Protein AF-A0A9W6QKK9-F1 (afdb_monomer_lite)

Structure (mmCIF, N/CA/C/O backbone):
data_AF-A0A9W6QKK9-F1
#
_entry.id   AF-A0A9W6QKK9-F1
#
loop_
_atom_site.group_PDB
_atom_site.id
_atom_site.type_symbol
_atom_site.label_atom_id
_atom_site.label_alt_id
_atom_site.label_comp_id
_atom_site.label_asym_id
_atom_site.label_entity_id
_atom_site.label_seq_id
_atom_site.pdbx_PDB_ins_code
_atom_site.Cartn_x
_atom_site.Cartn_y
_atom_site.Cartn_z
_atom_site.occupancy
_atom_site.B_iso_or_equiv
_atom_site.auth_seq_id
_atom_site.auth_comp_id
_atom_site.auth_asym_id
_atom_site.auth_atom_id
_atom_site.pdbx_PDB_model_num
ATOM 1 N N . MET A 1 1 ? -26.177 -3.401 20.149 1.00 59.72 1 MET A N 1
ATOM 2 C CA . MET A 1 1 ? -24.776 -3.103 20.530 1.00 59.72 1 MET A CA 1
ATOM 3 C C . MET A 1 1 ? -23.782 -3.186 19.365 1.00 59.72 1 MET A C 1
ATOM 5 O O . MET A 1 1 ? -22.812 -2.445 19.387 1.00 59.72 1 MET A O 1
ATOM 9 N N . SER A 1 2 ? -24.018 -3.990 18.318 1.00 68.44 2 SER A N 1
ATOM 10 C CA . SER A 1 2 ? -23.111 -4.123 17.158 1.00 68.44 2 SER A CA 1
ATOM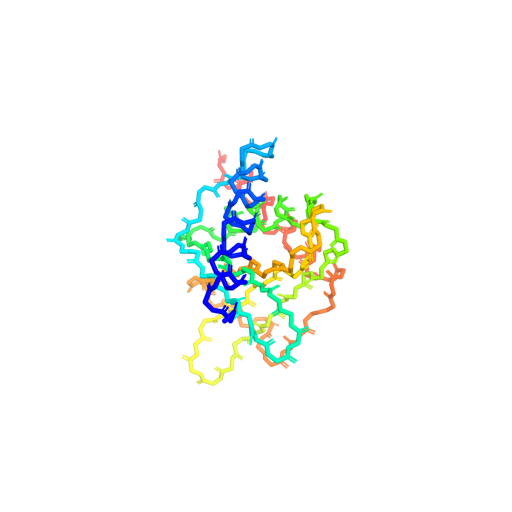 11 C C . SER A 1 2 ? -22.892 -2.836 16.347 1.00 68.44 2 SER A C 1
ATOM 13 O O . SER A 1 2 ? -21.765 -2.543 15.964 1.00 68.44 2 SER A O 1
ATOM 15 N N . ARG A 1 3 ? -23.941 -2.030 16.120 1.00 73.00 3 ARG A N 1
ATOM 16 C CA . ARG A 1 3 ? -23.845 -0.785 15.330 1.00 73.00 3 ARG A CA 1
ATOM 17 C C . ARG A 1 3 ? -22.866 0.227 15.938 1.00 73.00 3 ARG A C 1
ATOM 19 O O . ARG A 1 3 ? -22.078 0.812 15.210 1.00 73.00 3 ARG A O 1
ATOM 26 N N . THR A 1 4 ? -22.876 0.381 17.262 1.00 81.69 4 THR A N 1
ATOM 27 C CA . THR A 1 4 ? -21.974 1.296 17.982 1.00 81.69 4 THR A CA 1
ATOM 28 C C . THR A 1 4 ? -20.513 0.858 17.871 1.00 81.69 4 THR A C 1
ATOM 30 O O . THR A 1 4 ? -19.643 1.698 17.669 1.00 81.69 4 THR A O 1
ATOM 33 N N . ALA A 1 5 ? -20.247 -0.451 17.937 1.00 84.88 5 ALA A N 1
ATOM 34 C CA . ALA A 1 5 ? -18.900 -0.998 17.781 1.00 84.88 5 ALA A CA 1
ATOM 35 C C . ALA A 1 5 ? -18.358 -0.806 16.353 1.00 84.88 5 ALA A C 1
ATOM 37 O O . ALA A 1 5 ? -17.216 -0.387 16.187 1.00 84.88 5 ALA A O 1
ATOM 38 N N . ILE A 1 6 ? -19.195 -1.029 15.331 1.00 87.44 6 ILE A N 1
ATOM 39 C CA . ILE A 1 6 ? -18.822 -0.807 13.924 1.00 87.44 6 ILE A CA 1
ATOM 40 C C . ILE A 1 6 ? -18.492 0.669 13.677 1.00 87.44 6 ILE A C 1
ATOM 42 O O . ILE A 1 6 ? -17.464 0.981 13.082 1.00 87.44 6 ILE A O 1
ATOM 46 N N . THR A 1 7 ? -19.334 1.589 14.159 1.00 89.62 7 THR A N 1
ATOM 47 C CA . THR A 1 7 ? -19.079 3.030 14.020 1.00 89.62 7 THR A CA 1
ATOM 48 C C . THR A 1 7 ? -17.792 3.447 14.731 1.00 89.62 7 THR A C 1
ATOM 50 O O . THR A 1 7 ? -17.002 4.184 14.152 1.00 89.62 7 THR A O 1
ATOM 53 N N . ALA A 1 8 ? -17.539 2.948 15.944 1.00 90.38 8 ALA A N 1
ATOM 54 C CA . ALA A 1 8 ? -16.309 3.251 16.674 1.00 90.38 8 ALA A CA 1
ATOM 55 C C . ALA A 1 8 ? -15.052 2.760 15.933 1.00 90.38 8 ALA A C 1
ATOM 57 O O . ALA A 1 8 ? -14.070 3.496 15.834 1.00 90.38 8 ALA A O 1
ATOM 58 N N . ALA A 1 9 ? -15.093 1.549 15.370 1.00 89.81 9 ALA A N 1
ATOM 59 C CA . ALA A 1 9 ? -13.991 0.996 14.588 1.00 89.81 9 ALA A CA 1
ATOM 60 C C . ALA A 1 9 ? -13.730 1.796 13.302 1.00 89.81 9 ALA A C 1
ATOM 62 O O . ALA A 1 9 ? -12.580 2.133 13.028 1.00 89.81 9 ALA A O 1
ATOM 63 N N . LEU A 1 10 ? -14.780 2.183 12.567 1.00 92.25 10 LEU A N 1
ATOM 64 C CA . LEU A 1 10 ? -14.645 3.041 11.384 1.00 92.25 10 LEU A CA 1
ATOM 65 C C . LEU A 1 10 ? -14.004 4.389 11.728 1.00 92.25 10 LEU A C 1
ATOM 67 O O . LEU A 1 10 ? -13.064 4.804 11.055 1.00 92.25 10 LEU A O 1
ATOM 71 N N . THR A 1 11 ? -14.468 5.060 12.786 1.00 93.44 11 THR A N 1
ATOM 72 C CA . THR A 1 11 ? -13.895 6.344 13.218 1.00 93.44 11 THR A CA 1
ATOM 73 C C . THR A 1 11 ? -12.419 6.202 13.584 1.00 93.44 11 THR A C 1
ATOM 75 O O . THR A 1 11 ? -11.603 7.016 13.153 1.00 93.44 11 THR A O 1
ATOM 78 N N . ARG A 1 12 ? -12.063 5.149 14.331 1.00 92.44 12 ARG A N 1
ATOM 79 C CA . ARG A 1 12 ? -10.672 4.853 14.699 1.00 92.44 12 ARG A CA 1
ATOM 80 C C . ARG A 1 12 ? -9.796 4.660 13.460 1.00 92.44 12 ARG A C 1
ATOM 82 O O . ARG A 1 12 ? -8.774 5.325 13.343 1.00 92.44 12 ARG A O 1
ATOM 89 N N . MET A 1 13 ? -10.209 3.799 12.529 1.00 93.81 13 MET A N 1
ATOM 90 C CA . MET A 1 13 ? -9.435 3.506 11.317 1.00 93.81 13 MET A CA 1
ATOM 91 C C . MET A 1 13 ? -9.259 4.735 10.428 1.00 93.81 13 MET A C 1
ATOM 93 O O . MET A 1 13 ? -8.160 4.972 9.936 1.00 93.81 13 MET A O 1
ATOM 97 N N . THR A 1 14 ? -10.318 5.527 10.237 1.00 94.12 14 THR A N 1
ATOM 98 C CA . T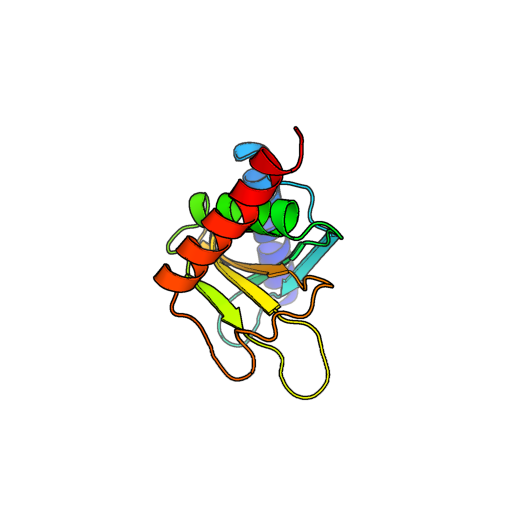HR A 1 14 ? -10.239 6.769 9.457 1.00 94.12 14 THR A CA 1
ATOM 99 C C . THR A 1 14 ? -9.264 7.748 10.100 1.00 94.12 14 THR A C 1
ATOM 101 O O . THR A 1 14 ? -8.406 8.282 9.408 1.00 94.12 14 THR A O 1
ATOM 104 N N . SER A 1 15 ? -9.343 7.940 11.421 1.00 94.75 15 SER A N 1
ATOM 105 C CA . SER A 1 15 ? -8.432 8.835 12.142 1.00 94.75 15 SER A CA 1
ATOM 106 C C . SER A 1 15 ? -6.980 8.358 12.081 1.00 94.75 15 SER A C 1
ATOM 108 O O . SER A 1 15 ? -6.087 9.173 11.867 1.00 94.75 15 SER A O 1
ATOM 110 N N . ALA A 1 16 ? -6.734 7.054 12.233 1.00 93.75 16 ALA A N 1
ATOM 111 C CA . ALA A 1 16 ? -5.393 6.488 12.136 1.00 93.75 16 ALA A CA 1
ATOM 112 C C . ALA A 1 16 ? -4.810 6.641 10.724 1.00 93.75 16 ALA A C 1
ATOM 114 O O . ALA A 1 16 ? -3.644 7.005 10.573 1.00 93.75 16 ALA A O 1
ATOM 115 N N . LEU A 1 17 ? -5.620 6.398 9.690 1.00 94.19 17 LEU A N 1
ATOM 116 C CA . LEU A 1 17 ? -5.194 6.535 8.301 1.00 94.19 17 LEU A CA 1
ATOM 117 C C . LEU A 1 17 ? -4.916 7.995 7.932 1.00 94.19 17 LEU A C 1
ATOM 119 O O . LEU A 1 17 ? -3.892 8.268 7.314 1.00 94.19 17 LEU A O 1
ATOM 123 N N . ASP A 1 18 ? -5.783 8.921 8.339 1.00 94.56 18 ASP A N 1
ATOM 124 C CA . ASP A 1 18 ? -5.604 10.358 8.104 1.00 94.56 18 ASP A CA 1
ATOM 125 C C . ASP A 1 18 ? -4.318 10.873 8.765 1.00 94.56 18 ASP A C 1
ATOM 127 O O . ASP A 1 18 ? -3.454 11.457 8.108 1.00 94.56 18 ASP A O 1
ATOM 131 N N . GLN A 1 19 ? -4.114 10.528 10.041 1.00 95.06 19 GLN A N 1
ATOM 132 C CA . GLN A 1 19 ? -2.885 10.858 10.758 1.00 95.06 19 GLN A CA 1
ATOM 133 C C . GLN A 1 19 ? -1.644 10.294 10.051 1.00 95.06 19 GLN A C 1
ATOM 135 O O . GLN A 1 19 ? -0.626 10.981 9.971 1.00 95.06 19 GLN A O 1
ATOM 140 N N . HIS A 1 20 ? -1.708 9.064 9.532 1.00 95.06 20 HIS A N 1
ATOM 141 C CA . HIS A 1 20 ? -0.592 8.426 8.824 1.00 95.06 20 HIS A CA 1
ATOM 142 C C . HIS A 1 20 ? -0.260 9.138 7.509 1.00 95.06 20 HIS A C 1
ATOM 144 O O . HIS A 1 20 ? 0.906 9.441 7.249 1.00 95.06 20 HIS A O 1
ATOM 150 N N . LEU A 1 21 ? -1.283 9.457 6.707 1.00 94.00 21 LEU A N 1
ATOM 151 C CA . LEU A 1 21 ? -1.133 10.190 5.447 1.00 94.00 21 LEU A CA 1
ATOM 152 C C . LEU A 1 21 ? -0.468 11.554 5.668 1.00 94.00 21 LEU A C 1
ATOM 154 O O . LEU A 1 21 ? 0.466 11.899 4.945 1.00 94.00 21 LEU A O 1
ATOM 158 N N . ILE A 1 22 ? -0.901 12.286 6.699 1.00 94.62 22 ILE A N 1
ATOM 159 C CA . ILE A 1 22 ? -0.346 13.597 7.061 1.00 94.62 22 ILE A CA 1
ATOM 160 C C . ILE A 1 22 ? 1.089 13.459 7.580 1.00 94.62 22 ILE A C 1
ATOM 162 O O . ILE A 1 22 ? 1.994 14.128 7.083 1.00 94.62 22 ILE A O 1
ATOM 166 N N . THR A 1 23 ? 1.313 12.571 8.555 1.00 95.62 23 THR A N 1
ATOM 167 C CA . THR A 1 23 ? 2.606 12.426 9.253 1.00 95.62 23 THR A CA 1
ATOM 168 C C . THR A 1 23 ? 3.741 12.107 8.285 1.00 95.62 23 THR A C 1
ATOM 170 O O . THR A 1 23 ? 4.829 12.665 8.403 1.00 95.62 23 THR A O 1
ATOM 173 N N . TYR A 1 24 ? 3.486 11.234 7.312 1.00 94.81 24 TYR A N 1
ATOM 174 C CA . TYR A 1 24 ? 4.497 10.806 6.349 1.00 94.81 24 TYR A CA 1
ATOM 175 C C . TYR A 1 24 ? 4.391 11.511 4.995 1.00 94.81 24 TYR A C 1
ATOM 177 O O . TYR A 1 24 ? 5.158 11.189 4.088 1.00 94.81 24 TYR A O 1
ATOM 185 N N . SER A 1 25 ? 3.471 12.475 4.851 1.00 92.69 25 SER A N 1
ATOM 186 C CA . SER A 1 25 ? 3.213 13.186 3.590 1.00 92.69 25 SER A CA 1
ATOM 187 C C . SER A 1 25 ? 3.031 12.219 2.413 1.00 92.69 25 SER A C 1
ATOM 189 O O . SER A 1 25 ? 3.625 12.380 1.346 1.00 92.69 25 SER A O 1
ATOM 191 N N . LEU A 1 26 ? 2.263 11.150 2.640 1.00 90.88 26 LEU A N 1
ATOM 192 C CA . LEU A 1 26 ? 2.037 10.118 1.633 1.00 90.88 26 LEU A CA 1
ATOM 193 C C . LEU A 1 26 ? 1.182 10.685 0.491 1.00 90.88 26 LEU A C 1
ATOM 195 O O . LEU A 1 26 ? 0.250 11.452 0.755 1.00 90.88 26 LEU A O 1
ATOM 199 N N . PRO A 1 27 ? 1.444 10.295 -0.770 1.00 86.31 27 PRO A N 1
ATOM 200 C CA . PRO A 1 27 ? 0.603 10.693 -1.889 1.00 86.31 27 PRO A CA 1
ATOM 201 C C . PRO A 1 27 ? -0.862 10.337 -1.642 1.00 86.31 27 PRO A C 1
ATOM 203 O O . PRO A 1 27 ? -1.166 9.248 -1.144 1.00 86.31 27 PRO A O 1
ATOM 206 N N . THR A 1 28 ? -1.764 11.251 -2.008 1.00 85.00 28 THR A N 1
ATOM 207 C CA . THR A 1 28 ? -3.204 11.045 -1.848 1.00 85.00 28 THR A CA 1
ATOM 208 C C . THR A 1 28 ? -3.638 9.803 -2.629 1.00 85.00 28 THR A C 1
ATOM 210 O O . THR A 1 28 ? -3.430 9.743 -3.844 1.00 85.00 28 THR A O 1
ATOM 213 N N . PRO A 1 29 ? -4.236 8.801 -1.963 1.00 90.12 29 PRO A N 1
ATOM 214 C CA . PRO A 1 29 ? -4.712 7.609 -2.643 1.00 90.12 29 PRO A CA 1
ATOM 215 C C . PRO A 1 29 ? -5.826 7.913 -3.638 1.00 90.12 29 PRO A C 1
ATOM 217 O O . PRO A 1 29 ? -6.637 8.811 -3.426 1.00 90.12 29 PRO A O 1
ATOM 220 N N . HIS A 1 30 ? -5.924 7.089 -4.677 1.00 91.19 30 HIS A N 1
ATOM 221 C CA . HIS A 1 30 ? -7.039 7.144 -5.618 1.00 91.19 30 HIS A CA 1
ATOM 222 C C . HIS A 1 30 ? -8.344 6.649 -4.978 1.00 91.19 30 HIS A C 1
ATOM 224 O O . HIS A 1 30 ? -9.406 7.233 -5.177 1.00 91.19 30 HIS A O 1
ATOM 230 N N . LEU A 1 31 ? -8.266 5.570 -4.195 1.00 94.19 31 LEU A N 1
ATOM 231 C CA . LEU A 1 31 ? -9.412 4.990 -3.499 1.00 94.19 31 LEU A CA 1
ATOM 232 C C . LEU A 1 31 ? -8.978 4.417 -2.154 1.00 94.19 31 LEU A C 1
ATOM 234 O O . LEU A 1 31 ? -7.924 3.793 -2.042 1.00 94.19 31 LEU A O 1
ATOM 238 N N . ILE A 1 32 ? -9.831 4.571 -1.146 1.00 94.75 32 ILE A N 1
ATOM 239 C CA . ILE A 1 32 ? -9.682 3.929 0.157 1.00 94.75 32 ILE A CA 1
ATOM 240 C C . ILE A 1 32 ? -10.956 3.134 0.437 1.00 94.75 32 ILE A C 1
ATOM 242 O O . ILE A 1 32 ? -12.066 3.637 0.284 1.00 94.75 32 ILE A O 1
ATOM 246 N N . THR A 1 33 ? -10.808 1.881 0.852 1.00 94.69 33 THR A N 1
ATOM 247 C CA . THR A 1 33 ? -11.911 1.027 1.299 1.00 94.69 33 THR A CA 1
ATOM 248 C C . THR A 1 33 ? -11.634 0.564 2.718 1.00 94.69 33 THR A C 1
ATOM 250 O O . THR A 1 33 ? -10.591 -0.030 2.980 1.00 94.69 33 THR A O 1
ATOM 253 N N . LEU A 1 34 ? -12.573 0.815 3.627 1.00 93.62 34 LEU A N 1
ATOM 254 C CA . LEU A 1 34 ? -12.503 0.364 5.015 1.00 93.62 34 LEU A CA 1
ATOM 255 C C . LEU A 1 34 ? -13.433 -0.833 5.193 1.00 93.62 34 LEU A C 1
ATOM 257 O O . LEU A 1 34 ? -14.602 -0.778 4.813 1.00 93.62 34 LEU A O 1
ATOM 261 N N . SER A 1 35 ? -12.921 -1.907 5.778 1.00 92.44 35 SER A N 1
ATOM 262 C CA . SER A 1 35 ? -13.689 -3.109 6.075 1.00 92.44 35 SER A CA 1
ATOM 263 C C . SER A 1 35 ? -13.638 -3.374 7.570 1.00 92.44 35 SER A C 1
ATOM 265 O O . SER A 1 35 ? -12.573 -3.660 8.111 1.00 92.44 35 SER A O 1
ATOM 267 N N . VAL A 1 36 ? -14.801 -3.302 8.218 1.00 89.38 36 VAL A N 1
ATOM 268 C CA . VAL A 1 36 ? -14.966 -3.507 9.662 1.00 89.38 36 VAL A CA 1
ATOM 269 C C . VAL A 1 36 ? -15.820 -4.739 9.925 1.00 89.38 36 VAL A C 1
ATOM 271 O O . VAL A 1 36 ? -16.837 -4.944 9.261 1.00 89.38 36 VAL A O 1
ATOM 274 N N . GLY A 1 37 ? -15.423 -5.554 10.902 1.00 80.38 37 GLY A N 1
ATOM 275 C CA . GLY A 1 37 ? -16.119 -6.797 11.243 1.00 80.38 37 GLY A CA 1
ATOM 276 C C . GLY A 1 37 ? -15.897 -7.925 10.232 1.00 80.38 37 GLY A C 1
ATOM 277 O O . GLY A 1 37 ? -16.708 -8.850 10.147 1.00 80.38 37 GLY A O 1
ATOM 278 N N . ALA A 1 38 ? -14.816 -7.858 9.448 1.00 72.25 38 ALA A N 1
ATOM 279 C CA . ALA A 1 38 ? -14.412 -8.977 8.606 1.00 72.25 38 ALA A CA 1
ATOM 280 C C . ALA A 1 38 ? -13.955 -10.166 9.470 1.00 72.25 38 ALA A C 1
ATOM 282 O O . ALA A 1 38 ? -13.560 -10.010 10.623 1.00 72.25 38 ALA A O 1
ATOM 283 N N . ARG A 1 39 ? -14.011 -11.377 8.899 1.00 64.75 39 ARG A N 1
ATOM 284 C CA . ARG A 1 39 ? -13.811 -12.659 9.607 1.00 64.75 39 ARG A CA 1
ATOM 285 C C . ARG A 1 39 ? -12.456 -12.821 10.324 1.00 64.75 39 ARG A C 1
ATOM 287 O O . ARG A 1 39 ? -12.317 -13.773 11.082 1.00 64.75 39 ARG A O 1
ATOM 294 N N . SER A 1 40 ? -11.481 -11.943 10.089 1.00 68.12 40 SER A N 1
ATOM 295 C CA . SER A 1 40 ? -10.112 -12.048 10.616 1.00 68.12 40 SER A CA 1
ATOM 296 C C . SER A 1 40 ? -9.595 -10.780 11.305 1.00 68.12 40 SER A C 1
ATOM 298 O O . SER A 1 40 ? -8.831 -10.891 12.259 1.00 68.12 40 SER A O 1
ATOM 300 N N . SER A 1 41 ? -9.989 -9.595 10.838 1.00 79.31 41 SER A N 1
ATOM 301 C CA . SER A 1 41 ? -9.471 -8.302 11.306 1.00 79.31 41 SER A CA 1
ATOM 302 C C . SER A 1 41 ? -10.195 -7.157 10.598 1.00 79.31 41 SER A C 1
ATOM 304 O O . SER A 1 41 ? -10.680 -7.315 9.474 1.00 79.31 41 SER A O 1
ATOM 306 N N . ASP A 1 42 ? -10.242 -5.988 11.234 1.00 88.81 42 ASP A N 1
ATOM 307 C CA . ASP A 1 42 ? -10.549 -4.749 10.526 1.00 88.81 42 ASP A CA 1
ATOM 308 C C . ASP A 1 42 ? -9.352 -4.370 9.642 1.00 88.81 42 ASP A C 1
ATOM 310 O O . ASP A 1 42 ? -8.205 -4.413 10.098 1.00 88.81 42 ASP A O 1
ATOM 314 N N . TYR A 1 43 ? -9.598 -3.977 8.393 1.00 92.69 43 TYR A N 1
ATOM 315 C CA . TYR A 1 43 ? -8.523 -3.599 7.476 1.00 92.69 43 TYR A CA 1
ATOM 316 C C . TYR A 1 43 ? -8.922 -2.452 6.555 1.00 92.69 43 TYR A C 1
ATOM 318 O O . TYR A 1 43 ? -10.088 -2.291 6.179 1.00 92.69 43 TYR A O 1
ATOM 326 N N . ALA A 1 44 ? -7.928 -1.666 6.161 1.00 94.06 44 ALA A N 1
ATOM 327 C CA . ALA A 1 44 ? -8.062 -0.630 5.157 1.00 94.06 44 ALA A CA 1
ATOM 328 C C . ALA A 1 44 ? -7.276 -1.013 3.898 1.00 94.06 44 ALA A C 1
ATOM 330 O O . ALA A 1 44 ? -6.101 -1.379 3.939 1.00 94.06 44 ALA A O 1
ATOM 331 N N . ARG A 1 45 ? -7.950 -0.942 2.752 1.00 95.19 45 ARG A N 1
ATOM 332 C CA . ARG A 1 45 ? -7.341 -1.104 1.437 1.00 95.19 45 ARG A CA 1
ATOM 333 C C . ARG A 1 45 ? -7.167 0.264 0.804 1.00 95.19 45 ARG A C 1
ATOM 335 O O . ARG A 1 45 ? -8.131 1.010 0.673 1.00 95.19 45 ARG A O 1
ATOM 342 N N . VAL A 1 46 ? -5.950 0.554 0.382 1.00 95.19 46 VAL A N 1
ATOM 343 C CA . VAL A 1 46 ? -5.551 1.794 -0.272 1.00 95.19 46 VAL A CA 1
ATOM 344 C C . VAL A 1 46 ? -5.183 1.456 -1.711 1.00 95.19 46 VAL A C 1
ATOM 346 O O . VAL A 1 46 ? -4.336 0.598 -1.943 1.00 95.19 46 VAL A O 1
ATOM 349 N N . MET A 1 47 ? -5.826 2.092 -2.683 1.00 93.94 47 MET A N 1
ATOM 350 C CA . MET A 1 47 ? -5.483 1.977 -4.096 1.00 93.94 47 MET A CA 1
ATOM 351 C C . MET A 1 47 ? -4.720 3.220 -4.530 1.00 93.94 47 MET A C 1
ATOM 353 O O . MET A 1 47 ? -5.189 4.343 -4.338 1.00 93.94 47 MET A O 1
ATOM 357 N N . ILE A 1 48 ? -3.571 3.009 -5.153 1.00 91.69 48 ILE A N 1
ATOM 358 C CA . ILE A 1 48 ? -2.805 4.042 -5.837 1.00 91.69 48 ILE A CA 1
ATOM 359 C C . ILE A 1 48 ? -3.009 3.839 -7.332 1.00 91.69 48 ILE A C 1
ATOM 361 O O . ILE A 1 48 ? -2.979 2.711 -7.828 1.00 91.69 48 ILE A O 1
ATOM 365 N N . HIS A 1 49 ? -3.209 4.943 -8.039 1.00 86.94 49 HIS A N 1
ATOM 366 C CA . HIS A 1 49 ? -3.287 4.958 -9.487 1.00 86.94 49 HIS A CA 1
ATOM 367 C C . HIS A 1 49 ? -2.322 6.016 -10.022 1.00 86.94 49 HIS A C 1
ATOM 369 O O . HIS A 1 49 ? -2.318 7.155 -9.556 1.00 86.94 49 HIS A O 1
ATOM 375 N N . SER A 1 50 ? -1.479 5.608 -10.963 1.00 83.88 50 SER A N 1
ATOM 376 C CA . SER A 1 50 ? -0.589 6.475 -11.723 1.00 83.88 50 SER A CA 1
ATOM 377 C C . SER A 1 50 ? -0.247 5.776 -13.032 1.00 83.88 50 SER A C 1
ATOM 379 O O . SER A 1 50 ? 0.056 4.582 -13.029 1.00 83.88 50 SER A O 1
ATOM 381 N N . GLU A 1 51 ? -0.235 6.537 -14.121 1.00 83.56 51 GLU A N 1
ATOM 382 C CA . GLU A 1 51 ? 0.229 6.081 -15.438 1.00 83.56 51 GLU A CA 1
ATOM 383 C C . GLU A 1 51 ? 1.757 5.871 -15.466 1.00 83.56 51 GLU A C 1
ATOM 385 O O . GLU A 1 51 ? 2.298 5.249 -16.373 1.00 83.56 51 GLU A O 1
ATOM 390 N N . SER A 1 52 ? 2.486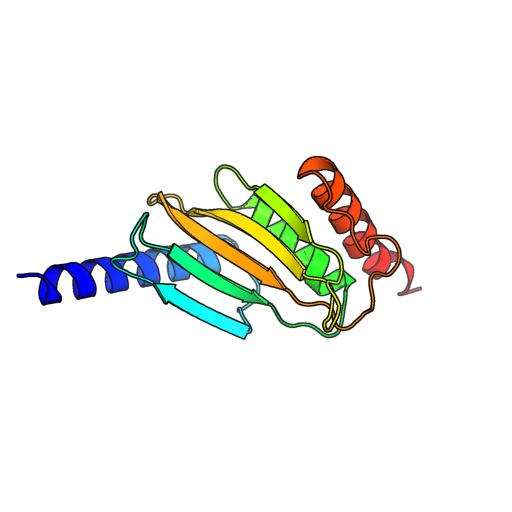 6.366 -14.457 1.00 86.69 52 SER A N 1
ATOM 391 C CA . SER A 1 52 ? 3.941 6.250 -14.368 1.00 86.69 52 SER A CA 1
ATOM 392 C C . SER A 1 52 ? 4.345 5.131 -13.409 1.00 86.69 52 SER A C 1
ATOM 394 O O . SER A 1 52 ? 4.225 5.258 -12.186 1.00 86.69 52 SER A O 1
ATOM 396 N N . LEU A 1 53 ? 4.891 4.038 -13.955 1.00 87.06 53 LEU A N 1
ATOM 397 C CA . LEU A 1 53 ? 5.428 2.935 -13.150 1.00 87.06 53 LEU A CA 1
ATOM 398 C C . LEU A 1 53 ? 6.487 3.392 -12.125 1.00 87.06 53 LEU A C 1
ATOM 400 O O . LEU A 1 53 ? 6.394 2.959 -10.974 1.00 87.06 53 LEU A O 1
ATOM 404 N N . PRO A 1 54 ? 7.438 4.287 -12.457 1.00 89.81 54 PRO A N 1
ATOM 405 C CA . PRO A 1 54 ? 8.368 4.820 -11.465 1.00 89.81 54 PRO A CA 1
ATOM 406 C C . PRO A 1 54 ? 7.693 5.554 -10.298 1.00 89.81 54 PRO A C 1
ATOM 408 O O . PRO A 1 54 ? 8.089 5.357 -9.149 1.00 89.81 54 PRO A O 1
ATOM 411 N N . ILE A 1 55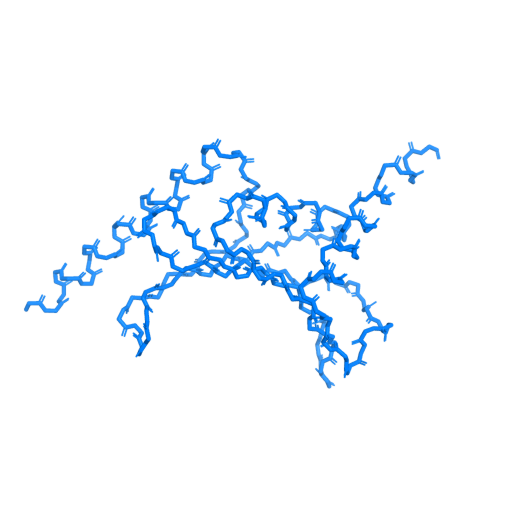 ? 6.655 6.359 -10.562 1.00 89.50 55 ILE A N 1
ATOM 412 C CA . ILE A 1 55 ? 5.898 7.060 -9.509 1.00 89.50 55 ILE A CA 1
ATOM 413 C C . ILE A 1 55 ? 5.140 6.054 -8.643 1.00 89.50 55 ILE A C 1
ATOM 415 O O . ILE A 1 55 ? 5.179 6.146 -7.413 1.00 89.50 55 ILE A O 1
ATOM 419 N N . THR A 1 56 ? 4.495 5.061 -9.261 1.00 90.50 56 THR A N 1
ATOM 420 C CA . THR A 1 56 ? 3.848 3.958 -8.539 1.00 90.50 56 THR A CA 1
ATOM 421 C C . THR A 1 56 ? 4.846 3.235 -7.636 1.00 90.50 56 THR A C 1
ATOM 423 O O . THR A 1 56 ? 4.564 3.014 -6.457 1.00 90.50 56 THR A O 1
ATOM 426 N N . ALA A 1 57 ? 6.034 2.914 -8.151 1.00 92.00 57 ALA A N 1
ATOM 427 C CA . ALA A 1 57 ? 7.062 2.214 -7.397 1.00 92.00 57 ALA A CA 1
ATOM 428 C C . ALA A 1 57 ? 7.586 3.043 -6.215 1.00 92.00 57 ALA A C 1
ATOM 430 O O . ALA A 1 57 ? 7.630 2.545 -5.090 1.00 92.00 57 ALA A O 1
ATOM 431 N N . ALA A 1 58 ? 7.898 4.322 -6.441 1.00 92.81 58 ALA A N 1
ATOM 432 C CA . ALA A 1 58 ? 8.324 5.245 -5.391 1.00 92.81 58 ALA A CA 1
ATOM 433 C C . ALA A 1 58 ? 7.253 5.403 -4.301 1.00 92.81 58 ALA A C 1
ATOM 435 O O . ALA A 1 58 ? 7.560 5.366 -3.110 1.00 92.81 58 ALA A O 1
ATOM 436 N N . THR A 1 59 ? 5.984 5.509 -4.700 1.00 93.06 59 THR A N 1
ATOM 437 C CA . THR A 1 59 ? 4.865 5.623 -3.759 1.00 93.06 59 THR A CA 1
ATOM 438 C C . THR A 1 59 ? 4.735 4.364 -2.904 1.00 93.06 59 THR A C 1
ATOM 440 O O . THR A 1 59 ? 4.612 4.458 -1.684 1.00 93.06 59 THR A O 1
ATOM 443 N N . LEU A 1 60 ? 4.805 3.177 -3.511 1.00 94.25 60 LEU A N 1
ATOM 444 C CA . LEU A 1 60 ? 4.723 1.909 -2.782 1.00 94.25 60 LEU A CA 1
ATOM 445 C C . LEU A 1 60 ? 5.909 1.693 -1.836 1.00 94.25 60 LEU A C 1
ATOM 447 O O . LEU A 1 60 ? 5.703 1.187 -0.735 1.00 94.25 60 LEU A O 1
ATOM 451 N N . LEU A 1 61 ? 7.121 2.107 -2.218 1.00 95.38 61 LEU A N 1
ATOM 452 C CA . LEU A 1 61 ? 8.285 2.099 -1.323 1.00 95.38 61 LEU A CA 1
ATOM 453 C C . LEU A 1 61 ? 8.086 3.030 -0.129 1.00 95.38 61 LEU A C 1
ATOM 455 O O . LEU A 1 61 ? 8.383 2.646 1.001 1.00 95.38 61 LEU A O 1
ATOM 459 N N . HIS A 1 62 ? 7.544 4.230 -0.358 1.00 94.75 62 HIS A N 1
ATOM 460 C CA . HIS A 1 62 ? 7.257 5.171 0.725 1.00 94.75 62 HIS A CA 1
ATOM 461 C C . HIS A 1 62 ? 6.227 4.597 1.706 1.00 94.75 62 HIS A C 1
ATOM 463 O O . HIS A 1 62 ? 6.421 4.635 2.919 1.00 94.75 62 HIS A O 1
ATOM 469 N N . TRP A 1 63 ? 5.181 3.940 1.198 1.00 95.50 63 TRP A N 1
ATOM 470 C CA . TRP A 1 63 ? 4.259 3.179 2.043 1.00 95.50 63 TRP A CA 1
ATOM 471 C C . TRP A 1 63 ? 4.956 2.038 2.792 1.00 95.50 63 TRP A C 1
ATOM 473 O O . TRP A 1 63 ? 4.792 1.926 4.002 1.00 95.50 63 TRP A O 1
ATOM 483 N N . ALA A 1 64 ? 5.767 1.214 2.124 1.00 95.25 64 ALA A N 1
ATOM 484 C CA . ALA A 1 64 ? 6.473 0.109 2.774 1.00 95.25 64 ALA A CA 1
ATOM 485 C C . ALA A 1 64 ? 7.369 0.579 3.930 1.00 95.25 64 ALA A C 1
ATOM 487 O O . ALA A 1 64 ? 7.369 -0.044 4.986 1.00 95.25 64 ALA A O 1
ATOM 488 N N . ASN A 1 65 ? 8.060 1.708 3.768 1.00 95.44 65 ASN A N 1
ATOM 489 C CA . ASN A 1 65 ? 8.955 2.260 4.787 1.00 95.44 65 ASN A CA 1
ATOM 490 C C . ASN A 1 65 ? 8.236 2.815 6.024 1.00 95.44 65 ASN A C 1
ATOM 492 O O . ASN A 1 65 ? 8.862 2.985 7.068 1.00 95.44 65 ASN A O 1
ATOM 496 N N . THR A 1 66 ? 6.945 3.128 5.916 1.00 95.06 66 THR A N 1
ATOM 497 C CA . THR A 1 66 ? 6.176 3.764 6.999 1.00 95.06 66 THR A CA 1
ATOM 498 C C . THR A 1 66 ? 5.278 2.781 7.746 1.00 95.06 66 THR A C 1
ATOM 500 O O . THR A 1 66 ? 4.788 3.092 8.830 1.00 95.06 66 THR A O 1
ATOM 503 N N . LEU A 1 67 ? 5.067 1.584 7.198 1.00 95.19 67 LEU A N 1
ATOM 504 C CA . LEU A 1 67 ? 4.250 0.544 7.814 1.00 95.19 67 LEU A CA 1
ATOM 505 C C . LEU A 1 67 ? 5.074 -0.346 8.747 1.00 95.19 67 LEU A C 1
ATOM 507 O O . LEU A 1 67 ? 6.248 -0.624 8.522 1.00 95.19 67 LEU A O 1
ATOM 511 N N . THR A 1 68 ? 4.418 -0.877 9.776 1.00 94.62 68 THR A N 1
ATOM 512 C CA . THR A 1 68 ? 4.999 -1.933 10.612 1.00 94.62 68 THR A CA 1
ATOM 513 C C . THR A 1 68 ? 4.887 -3.282 9.901 1.00 94.62 68 THR A C 1
ATOM 515 O O . THR A 1 68 ? 3.807 -3.636 9.423 1.00 94.62 68 THR A O 1
ATOM 518 N N . ASN A 1 69 ? 5.981 -4.053 9.886 1.00 93.69 69 ASN A N 1
ATOM 519 C CA . ASN A 1 69 ? 6.096 -5.368 9.238 1.00 93.69 69 ASN A CA 1
ATOM 520 C C . ASN A 1 69 ? 5.608 -5.377 7.774 1.00 93.69 69 ASN A C 1
ATOM 522 O O . ASN A 1 69 ? 4.692 -6.139 7.442 1.00 93.69 69 ASN A O 1
ATOM 526 N N . PRO A 1 70 ? 6.186 -4.533 6.901 1.00 94.75 70 PRO A N 1
ATOM 527 C CA . PRO A 1 70 ? 5.768 -4.452 5.513 1.00 94.75 70 PRO A CA 1
ATOM 528 C C . PRO A 1 70 ? 6.054 -5.769 4.778 1.00 94.75 70 PRO A C 1
ATOM 530 O O . PRO A 1 70 ? 7.155 -6.311 4.829 1.00 94.75 70 PRO A O 1
ATOM 533 N N . GLN A 1 71 ? 5.056 -6.271 4.059 1.00 94.81 71 GLN A N 1
ATOM 534 C CA . GLN A 1 71 ? 5.139 -7.435 3.183 1.00 94.81 71 GLN A CA 1
ATOM 535 C C . GLN A 1 71 ? 4.765 -7.021 1.756 1.00 94.81 71 GLN A C 1
ATOM 537 O O . GLN A 1 71 ? 3.615 -7.198 1.332 1.00 94.81 71 GLN A O 1
ATOM 542 N N . PRO A 1 72 ? 5.709 -6.424 1.017 1.00 93.12 72 PRO A N 1
ATOM 543 C CA . PRO A 1 72 ? 5.542 -6.159 -0.401 1.00 93.12 72 PRO A CA 1
ATOM 544 C C . PRO A 1 72 ? 5.428 -7.469 -1.182 1.00 93.12 72 PRO A C 1
ATOM 546 O O . PRO A 1 72 ? 6.077 -8.462 -0.859 1.00 93.12 72 PRO A O 1
ATOM 549 N N . ARG A 1 73 ? 4.575 -7.480 -2.203 1.00 90.50 73 ARG A N 1
ATOM 550 C CA . ARG A 1 73 ? 4.403 -8.599 -3.130 1.00 90.50 73 ARG A CA 1
ATOM 551 C C . ARG A 1 73 ? 4.136 -8.064 -4.527 1.00 90.50 73 ARG A C 1
ATOM 553 O O . ARG A 1 73 ? 3.251 -7.226 -4.709 1.00 90.50 73 ARG A O 1
ATOM 560 N N . LEU A 1 74 ? 4.859 -8.604 -5.498 1.00 86.62 74 LEU A N 1
ATOM 561 C CA . LEU A 1 74 ? 4.510 -8.505 -6.906 1.00 86.62 74 LEU A CA 1
ATOM 562 C C . LEU A 1 74 ? 3.779 -9.783 -7.311 1.00 86.62 74 LEU A C 1
ATOM 564 O O . LEU A 1 74 ? 4.344 -10.876 -7.245 1.00 86.62 74 LEU A O 1
ATOM 568 N N . LEU A 1 75 ? 2.519 -9.633 -7.702 1.00 79.06 75 LEU A N 1
ATOM 569 C CA . LEU A 1 75 ? 1.720 -10.691 -8.296 1.00 79.06 75 LEU A CA 1
ATOM 570 C C . LEU A 1 75 ? 1.702 -10.434 -9.802 1.00 79.06 75 LEU A C 1
ATOM 572 O O . LEU A 1 75 ? 1.139 -9.433 -10.256 1.00 79.06 75 LEU A O 1
ATOM 576 N N . GLY A 1 76 ? 2.376 -11.304 -10.556 1.00 66.19 76 GLY A N 1
ATOM 577 C CA . GLY A 1 76 ? 2.332 -11.276 -12.013 1.00 66.19 76 GLY A CA 1
ATOM 578 C C . GLY A 1 76 ? 0.914 -11.453 -12.557 1.00 66.19 76 GLY A C 1
ATOM 579 O O . GLY A 1 76 ? 0.007 -11.873 -11.840 1.00 66.19 76 GLY A O 1
ATOM 580 N N . GLU A 1 77 ? 0.739 -11.131 -13.836 1.00 64.31 77 GLU A N 1
ATOM 581 C CA . GLU A 1 77 ? -0.539 -11.269 -14.539 1.00 64.31 77 GLU A CA 1
ATOM 582 C C . GLU A 1 77 ? -1.091 -12.697 -14.435 1.00 64.31 77 GLU A C 1
ATOM 584 O O . GLU A 1 77 ? -0.369 -13.674 -14.666 1.00 64.31 77 GLU A O 1
ATOM 589 N N . THR A 1 78 ? -2.380 -12.803 -14.116 1.00 54.00 78 THR A N 1
ATOM 590 C CA . THR A 1 78 ? -3.174 -14.031 -14.249 1.00 54.00 78 THR A CA 1
ATOM 591 C C . THR A 1 78 ? -4.213 -13.801 -15.330 1.00 54.00 78 THR A C 1
ATOM 593 O O . THR A 1 78 ? -4.962 -12.837 -15.188 1.00 54.00 78 THR A O 1
ATOM 596 N N . ASP A 1 79 ? -4.201 -14.675 -16.343 1.00 51.88 79 ASP A N 1
ATOM 597 C CA . ASP A 1 79 ? -5.073 -14.931 -17.510 1.00 51.88 79 ASP A CA 1
ATOM 598 C C . ASP A 1 79 ? -5.881 -13.795 -18.176 1.00 51.88 79 ASP A C 1
ATOM 600 O O . ASP A 1 79 ? -6.075 -13.875 -19.383 1.00 51.88 79 ASP A O 1
ATOM 604 N N . ASP A 1 80 ? -6.264 -12.720 -17.483 1.00 52.88 80 ASP A N 1
ATOM 605 C CA . ASP A 1 80 ? -7.041 -11.609 -18.037 1.00 52.88 80 ASP A CA 1
ATOM 606 C C . ASP A 1 80 ? -6.554 -10.179 -17.702 1.00 52.88 80 ASP A C 1
ATOM 608 O O . ASP A 1 80 ? -6.914 -9.279 -18.453 1.00 52.88 80 ASP A O 1
ATOM 612 N N . TYR A 1 81 ? -5.760 -9.877 -16.656 1.00 54.53 81 TYR A N 1
ATOM 613 C CA . TYR A 1 81 ? -5.488 -8.457 -16.318 1.00 54.53 81 TYR A CA 1
ATOM 614 C C . TYR A 1 81 ? -4.128 -8.144 -15.676 1.00 54.53 81 TYR A C 1
ATOM 616 O O . TYR A 1 81 ? -3.493 -8.987 -15.041 1.00 54.53 81 TYR A O 1
ATOM 624 N N . THR A 1 82 ? -3.741 -6.880 -15.893 1.00 65.50 82 THR A N 1
ATOM 625 C CA . THR A 1 82 ? -2.567 -6.123 -15.436 1.00 65.50 82 THR A CA 1
ATOM 626 C C . THR A 1 82 ? -1.942 -6.608 -14.130 1.00 65.50 82 THR A C 1
ATOM 628 O O . THR A 1 82 ? -2.620 -6.951 -13.160 1.00 65.50 82 THR A O 1
ATOM 631 N N . ALA A 1 83 ? -0.608 -6.593 -14.094 1.00 74.81 83 ALA A N 1
ATOM 632 C CA . ALA A 1 83 ? 0.152 -6.979 -12.915 1.00 74.81 83 ALA A CA 1
ATOM 633 C C . ALA A 1 83 ? -0.305 -6.200 -11.675 1.00 74.81 83 ALA A C 1
ATOM 635 O O . ALA A 1 83 ? -0.662 -5.023 -11.749 1.00 74.81 83 ALA A O 1
ATOM 636 N N . LYS A 1 84 ? -0.267 -6.851 -10.512 1.00 85.56 84 LYS A N 1
ATOM 637 C CA . LYS A 1 84 ? -0.670 -6.241 -9.246 1.00 85.56 84 LYS A CA 1
ATOM 638 C C . LYS A 1 84 ? 0.514 -6.155 -8.307 1.00 85.56 84 LYS A C 1
ATOM 640 O O . LYS A 1 84 ? 1.096 -7.166 -7.915 1.00 85.56 84 LYS A O 1
ATOM 645 N N . ILE A 1 85 ? 0.809 -4.941 -7.866 1.00 89.06 85 ILE A N 1
ATOM 646 C CA . ILE A 1 85 ? 1.786 -4.703 -6.812 1.00 89.06 85 ILE A CA 1
ATOM 647 C C . ILE A 1 85 ? 1.027 -4.362 -5.541 1.00 89.06 85 ILE A C 1
ATOM 649 O O . ILE A 1 85 ? 0.088 -3.564 -5.560 1.00 89.06 85 ILE A O 1
ATOM 653 N N . GLN A 1 86 ? 1.421 -4.959 -4.424 1.00 91.88 86 GLN A N 1
ATOM 654 C CA . GLN A 1 86 ? 0.824 -4.639 -3.138 1.00 91.88 86 GLN A CA 1
ATOM 655 C C . GLN A 1 86 ? 1.850 -4.600 -2.017 1.00 91.88 86 GLN A C 1
ATOM 657 O O . GLN A 1 86 ? 2.844 -5.315 -2.054 1.00 91.88 86 GLN A O 1
ATOM 662 N N . VAL A 1 87 ? 1.563 -3.807 -0.992 1.00 95.00 87 VAL A N 1
ATOM 663 C CA . VAL A 1 87 ? 2.277 -3.800 0.283 1.00 95.00 87 VAL A CA 1
ATOM 664 C C . VAL A 1 87 ? 1.258 -4.043 1.381 1.00 95.00 87 VAL A C 1
ATOM 666 O O . VAL A 1 87 ? 0.300 -3.283 1.531 1.00 95.00 87 VAL A O 1
ATOM 669 N N . HIS A 1 88 ? 1.439 -5.128 2.127 1.00 94.69 88 HIS A N 1
ATOM 670 C CA . HIS A 1 88 ? 0.689 -5.369 3.359 1.00 94.69 88 HIS A CA 1
ATOM 671 C C . HIS A 1 88 ? 1.484 -4.878 4.552 1.00 94.69 88 HIS A C 1
ATOM 673 O O . HIS A 1 88 ? 2.703 -4.962 4.545 1.00 94.69 88 HIS A O 1
ATOM 679 N N . GLY A 1 89 ? 0.815 -4.397 5.586 1.00 94.81 89 GLY A N 1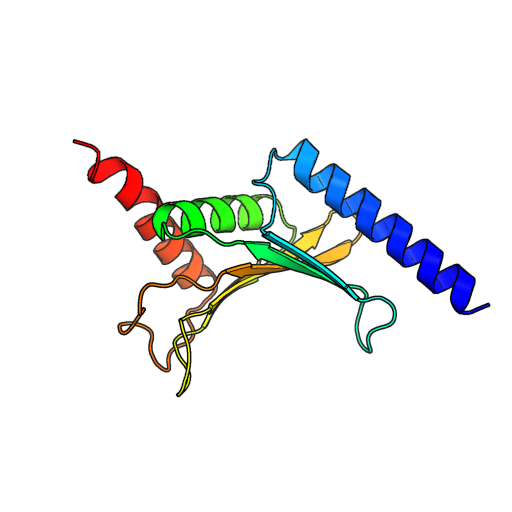
ATOM 680 C CA . GLY A 1 89 ? 1.470 -3.998 6.822 1.00 94.81 89 GLY A CA 1
ATOM 681 C C . GLY A 1 89 ? 0.456 -3.533 7.848 1.00 94.81 89 GLY A C 1
ATOM 682 O O . GLY A 1 89 ? -0.744 -3.789 7.717 1.00 94.81 89 GLY A O 1
ATOM 683 N N . ARG A 1 90 ? 0.939 -2.849 8.881 1.00 95.38 90 ARG A N 1
ATOM 684 C CA . ARG A 1 90 ? 0.086 -2.293 9.934 1.00 95.38 90 ARG A CA 1
ATOM 685 C C . ARG A 1 90 ? 0.414 -0.839 10.220 1.00 95.38 90 ARG A C 1
ATOM 687 O O . ARG A 1 90 ? 1.582 -0.449 10.190 1.00 95.38 90 ARG A O 1
ATOM 694 N N . LEU A 1 91 ? -0.625 -0.075 10.540 1.00 92.81 91 LEU A N 1
ATOM 695 C CA . LEU A 1 91 ? -0.482 1.224 11.190 1.00 92.81 91 LEU A CA 1
ATOM 696 C C . LEU A 1 91 ? -0.046 1.046 12.656 1.00 92.81 91 LEU A C 1
ATOM 698 O O . LEU A 1 91 ? -0.191 -0.052 13.209 1.00 92.81 91 LEU A O 1
ATOM 702 N N . PRO A 1 92 ? 0.434 2.118 13.316 1.00 86.38 92 PRO A N 1
ATOM 703 C CA . PRO A 1 92 ? 0.801 2.077 14.733 1.00 86.38 92 PRO A CA 1
ATOM 704 C C . PRO A 1 92 ? -0.328 1.617 15.668 1.00 86.38 92 PRO A C 1
ATOM 706 O O . PRO A 1 92 ? -0.055 1.035 16.711 1.00 86.38 92 PRO A O 1
ATOM 709 N N . ASP A 1 93 ? -1.592 1.829 15.289 1.00 86.12 93 ASP A N 1
ATOM 710 C CA . ASP A 1 93 ? -2.770 1.403 16.057 1.00 86.12 93 ASP A CA 1
ATOM 711 C C . ASP A 1 93 ? -3.204 -0.053 15.776 1.00 86.12 93 ASP A C 1
ATOM 713 O O . ASP A 1 93 ? -4.301 -0.464 16.151 1.00 86.12 93 ASP A O 1
ATOM 717 N N . HIS A 1 94 ? -2.348 -0.827 15.102 1.00 86.56 94 HIS A N 1
ATOM 718 C CA . HIS A 1 94 ? -2.570 -2.204 14.655 1.00 86.56 94 HIS A CA 1
ATOM 719 C C . HIS A 1 94 ? -3.625 -2.397 13.557 1.00 86.56 94 HIS A C 1
ATOM 721 O O . HIS A 1 94 ? -3.894 -3.545 13.195 1.00 86.56 94 HIS A O 1
ATOM 727 N N . THR A 1 95 ? -4.175 -1.329 12.969 1.00 90.69 95 THR A N 1
ATOM 728 C CA . THR A 1 95 ? -5.029 -1.452 11.777 1.00 90.69 95 THR A CA 1
ATOM 729 C C . THR A 1 95 ? -4.242 -2.077 10.631 1.00 90.69 95 THR A C 1
ATOM 731 O O . THR A 1 95 ? -3.160 -1.599 10.279 1.00 90.69 95 THR A O 1
ATOM 734 N N . GLU A 1 96 ? -4.781 -3.140 10.033 1.00 94.75 96 GLU A N 1
ATOM 735 C CA . GLU A 1 96 ? -4.159 -3.775 8.874 1.00 94.75 96 GLU A CA 1
ATOM 736 C C . GLU A 1 96 ? -4.353 -2.910 7.629 1.00 94.75 96 GLU A C 1
ATOM 738 O O . GLU A 1 96 ? -5.451 -2.426 7.347 1.00 94.75 96 GLU A O 1
ATOM 743 N N . ILE A 1 97 ? -3.269 -2.716 6.881 1.00 94.94 97 ILE A N 1
ATOM 744 C CA . ILE A 1 97 ? -3.250 -1.916 5.661 1.00 94.94 97 ILE A CA 1
ATOM 745 C C . ILE A 1 97 ? -2.803 -2.783 4.501 1.00 94.94 97 ILE A C 1
ATOM 747 O O . ILE A 1 97 ? -1.774 -3.456 4.561 1.00 94.94 97 ILE A O 1
ATOM 751 N N . GLN A 1 98 ? -3.563 -2.710 3.417 1.00 94.94 98 GLN A N 1
ATOM 752 C CA . GLN A 1 98 ? -3.174 -3.227 2.118 1.00 94.94 98 GLN A CA 1
ATOM 753 C C . GLN A 1 98 ? -3.122 -2.068 1.128 1.00 94.94 98 GLN A C 1
ATOM 755 O O . GLN A 1 98 ? -4.160 -1.582 0.684 1.00 94.94 98 GLN A O 1
ATOM 760 N N . VAL A 1 99 ? -1.920 -1.669 0.734 1.00 94.94 99 VAL A N 1
ATOM 761 C CA . VAL A 1 99 ? -1.705 -0.710 -0.351 1.00 94.94 99 VAL A CA 1
ATOM 762 C C . VAL A 1 99 ? -1.566 -1.487 -1.652 1.00 94.94 99 VAL A C 1
ATOM 764 O O . VAL A 1 99 ? -0.828 -2.464 -1.692 1.00 94.94 99 VAL A O 1
ATOM 767 N N . CYS A 1 100 ? -2.295 -1.113 -2.697 1.00 92.69 100 CYS A N 1
ATOM 768 C CA . CYS A 1 100 ? -2.301 -1.781 -3.997 1.00 92.69 100 CYS A CA 1
ATOM 769 C C . CYS A 1 100 ? -2.081 -0.776 -5.123 1.00 92.69 100 CYS A C 1
ATOM 771 O O . CYS A 1 100 ? -2.554 0.355 -5.046 1.00 92.69 100 CYS A O 1
ATOM 773 N N . ALA A 1 101 ? -1.447 -1.235 -6.195 1.00 90.19 101 ALA A N 1
ATOM 774 C CA . ALA A 1 101 ? -1.421 -0.561 -7.480 1.00 90.19 101 ALA A CA 1
ATOM 775 C C . ALA A 1 101 ? -1.528 -1.587 -8.612 1.00 90.19 101 ALA A C 1
ATOM 777 O O . ALA A 1 101 ? -1.022 -2.709 -8.497 1.00 90.19 101 ALA A O 1
ATOM 778 N N . HIS A 1 102 ? -2.165 -1.172 -9.702 1.00 86.19 102 HIS A N 1
ATOM 779 C CA . HIS A 1 102 ? -2.221 -1.916 -10.956 1.00 86.19 102 HIS A CA 1
ATOM 780 C C . HIS A 1 102 ? -1.521 -1.062 -12.013 1.00 86.19 102 HIS A C 1
ATOM 782 O O . HIS A 1 102 ? -2.163 -0.174 -12.576 1.00 86.19 102 HIS A O 1
ATOM 788 N N . PRO A 1 103 ? -0.200 -1.214 -12.208 1.00 77.31 103 PRO A N 1
ATOM 789 C CA . PRO A 1 103 ? 0.471 -0.559 -13.320 1.00 77.31 103 PRO A CA 1
ATOM 790 C C . PRO A 1 103 ? -0.198 -0.948 -14.642 1.00 77.31 103 PRO A C 1
ATOM 792 O O . PRO A 1 103 ? -0.506 -2.115 -14.873 1.00 77.31 103 PRO A O 1
ATOM 795 N N . GLU A 1 104 ? -0.401 0.037 -15.512 1.00 68.62 104 GLU A N 1
ATOM 796 C CA . GLU A 1 104 ? -0.958 -0.185 -16.854 1.00 68.62 104 GLU A CA 1
ATOM 797 C C . GLU A 1 104 ? 0.027 -0.914 -17.776 1.00 68.62 104 GLU A C 1
ATOM 799 O O . GLU A 1 104 ? -0.363 -1.518 -18.771 1.00 68.62 104 GLU A O 1
ATOM 804 N N . HIS A 1 105 ? 1.315 -0.898 -17.427 1.00 66.44 105 HIS A N 1
ATOM 805 C CA . HIS A 1 105 ? 2.341 -1.633 -18.146 1.00 66.44 105 HIS A CA 1
ATOM 806 C C . HIS A 1 105 ? 2.270 -3.132 -17.851 1.00 66.44 105 HIS A C 1
ATOM 808 O O . HIS A 1 105 ? 2.326 -3.557 -16.694 1.00 66.44 105 HIS A O 1
ATOM 814 N N . HIS A 1 106 ? 2.255 -3.927 -18.919 1.00 66.44 106 HIS A N 1
ATOM 815 C CA . HIS A 1 106 ? 2.433 -5.370 -18.847 1.00 66.44 106 HIS A CA 1
ATOM 816 C C . HIS A 1 106 ? 3.804 -5.707 -18.250 1.00 66.44 106 HIS A C 1
ATOM 818 O O . HIS A 1 106 ? 4.847 -5.260 -18.735 1.00 66.44 106 HIS A O 1
ATOM 824 N N . LEU A 1 107 ? 3.809 -6.495 -17.175 1.00 70.44 107 LEU A N 1
ATOM 825 C CA . LEU A 1 107 ? 5.029 -6.964 -16.512 1.00 70.44 107 LEU A CA 1
ATOM 826 C C . LEU A 1 107 ? 5.311 -8.420 -16.897 1.00 70.44 107 LEU A C 1
ATOM 828 O O . LEU A 1 107 ? 5.442 -9.287 -16.032 1.00 70.44 107 LEU A O 1
ATOM 832 N N . ASP A 1 108 ? 5.421 -8.680 -18.204 1.00 64.31 108 ASP A N 1
ATOM 833 C CA . ASP A 1 108 ? 5.536 -10.028 -18.789 1.00 64.31 108 ASP A CA 1
ATOM 834 C C . ASP A 1 108 ? 6.647 -10.878 -18.158 1.00 64.31 108 ASP A C 1
ATOM 836 O O . ASP A 1 108 ? 6.492 -12.086 -17.978 1.00 64.31 108 ASP A O 1
ATOM 840 N N . LYS A 1 109 ? 7.752 -10.242 -17.742 1.00 66.19 109 LYS A N 1
ATOM 841 C CA . LYS A 1 109 ? 8.884 -10.896 -17.062 1.00 66.19 109 LYS A CA 1
ATOM 842 C C . LYS A 1 109 ? 8.476 -11.646 -15.784 1.00 66.19 109 LYS A C 1
ATOM 844 O O . LYS A 1 109 ? 9.172 -12.577 -15.389 1.00 66.19 109 LYS A O 1
ATOM 849 N N . PHE A 1 110 ? 7.381 -11.248 -15.140 1.00 68.44 110 PHE A N 1
ATOM 850 C CA . PHE A 1 110 ? 6.900 -11.833 -13.886 1.00 68.44 110 PHE A CA 1
ATOM 851 C C . PHE A 1 110 ? 5.595 -12.618 -14.050 1.00 68.44 110 PHE A C 1
ATOM 853 O O . PHE A 1 110 ? 5.004 -13.034 -13.055 1.00 68.44 110 PHE A O 1
ATOM 860 N N . ARG A 1 111 ? 5.134 -12.851 -15.286 1.00 66.88 111 ARG A N 1
ATOM 861 C CA . ARG A 1 111 ? 3.927 -13.641 -15.552 1.00 66.88 111 ARG A CA 1
ATOM 862 C C . ARG A 1 111 ? 4.041 -15.033 -14.916 1.00 66.88 111 ARG A C 1
ATOM 864 O O . ARG A 1 111 ? 5.036 -15.732 -15.099 1.00 66.88 111 ARG A O 1
ATOM 871 N N . GLY A 1 112 ? 3.021 -15.426 -14.151 1.00 65.38 112 GLY A N 1
ATOM 872 C CA . GLY A 1 112 ? 2.984 -16.715 -13.450 1.00 65.38 112 GLY A CA 1
ATOM 873 C C . GLY A 1 112 ? 3.984 -16.864 -12.293 1.00 65.38 112 GLY A C 1
ATOM 874 O O . GLY A 1 112 ? 4.117 -17.961 -11.752 1.00 65.38 112 GLY A O 1
ATOM 875 N N . GLN A 1 113 ? 4.681 -15.794 -11.895 1.00 73.62 113 GLN A N 1
ATOM 876 C CA . GLN A 1 113 ? 5.628 -15.805 -10.782 1.00 73.62 113 GLN A CA 1
ATOM 877 C C . GLN A 1 113 ? 5.219 -14.792 -9.710 1.00 73.62 113 GLN A C 1
ATOM 879 O O . GLN A 1 113 ? 4.846 -13.655 -9.999 1.00 73.62 113 GLN A O 1
ATOM 884 N N . ALA A 1 114 ? 5.309 -15.212 -8.449 1.00 77.88 114 ALA A N 1
ATOM 885 C CA . ALA A 1 114 ? 5.215 -14.319 -7.303 1.00 77.88 114 ALA A CA 1
ATOM 886 C C . ALA A 1 114 ? 6.625 -14.073 -6.765 1.00 77.88 114 ALA A C 1
ATOM 888 O O . ALA A 1 114 ? 7.340 -15.025 -6.446 1.00 77.88 114 ALA A O 1
ATOM 889 N N . LEU A 1 115 ? 7.021 -12.806 -6.664 1.00 84.69 115 LEU A N 1
ATOM 890 C CA . LEU A 1 115 ? 8.303 -12.443 -6.063 1.00 84.69 115 LEU A CA 1
ATOM 891 C C . LEU A 1 115 ? 8.241 -12.546 -4.537 1.00 84.69 115 LEU A C 1
ATOM 893 O O . LEU A 1 115 ? 7.197 -12.287 -3.927 1.00 84.69 115 LEU A O 1
ATOM 897 N N . THR A 1 116 ? 9.377 -12.863 -3.908 1.00 88.19 116 THR A N 1
ATOM 898 C CA . THR A 1 116 ? 9.514 -12.708 -2.452 1.00 88.19 116 THR A CA 1
ATOM 899 C C . THR A 1 116 ? 9.427 -11.224 -2.060 1.00 88.19 116 THR A C 1
ATOM 901 O O . THR A 1 116 ? 9.577 -10.343 -2.920 1.00 88.19 116 THR A O 1
ATOM 904 N N . PRO A 1 117 ? 9.198 -10.899 -0.775 1.00 89.75 117 PRO A N 1
ATOM 905 C CA . PRO A 1 117 ? 9.207 -9.514 -0.313 1.00 89.75 117 PRO A CA 1
ATOM 906 C C . PRO A 1 117 ? 10.498 -8.762 -0.652 1.00 89.75 117 PRO A C 1
ATOM 908 O O . PRO A 1 117 ? 10.444 -7.643 -1.159 1.00 89.75 117 PRO A O 1
ATOM 911 N N . GLU A 1 118 ? 11.658 -9.388 -0.459 1.00 91.06 118 GLU A N 1
ATOM 912 C CA . GLU A 1 118 ? 12.965 -8.779 -0.725 1.00 91.06 118 GLU A CA 1
ATOM 913 C C . GLU A 1 118 ? 13.160 -8.509 -2.219 1.00 91.06 118 GLU A C 1
ATOM 915 O O . GLU A 1 118 ? 13.582 -7.421 -2.611 1.00 91.06 118 GLU A O 1
ATOM 920 N N . GLN A 1 119 ? 12.792 -9.475 -3.066 1.00 91.25 119 GLN A N 1
ATOM 921 C CA . GLN A 1 119 ? 12.832 -9.321 -4.521 1.00 91.25 119 GLN A CA 1
ATOM 922 C C . GLN A 1 119 ? 11.881 -8.222 -4.999 1.00 91.25 119 GLN A C 1
ATOM 924 O O . GLN A 1 119 ? 12.222 -7.453 -5.895 1.00 91.25 119 GLN A O 1
ATOM 929 N N . THR A 1 120 ? 10.700 -8.125 -4.384 1.00 91.31 120 THR A N 1
ATOM 930 C CA . THR A 1 120 ? 9.727 -7.079 -4.706 1.00 91.31 120 THR A CA 1
ATOM 931 C C . THR A 1 120 ? 10.273 -5.698 -4.346 1.00 91.31 120 THR A C 1
ATOM 933 O O . THR A 1 120 ? 10.156 -4.778 -5.152 1.00 91.31 120 THR A O 1
ATOM 936 N N . LEU A 1 121 ? 10.902 -5.538 -3.175 1.00 92.94 121 LEU A N 1
ATOM 937 C CA . LEU A 1 121 ? 11.531 -4.270 -2.780 1.00 92.94 121 LEU A CA 1
ATOM 938 C C . LEU A 1 121 ? 12.650 -3.869 -3.733 1.00 92.94 121 LEU A C 1
ATOM 940 O O . LEU A 1 121 ? 12.688 -2.721 -4.171 1.00 92.94 121 LEU A O 1
ATOM 944 N N . LEU A 1 122 ? 13.533 -4.810 -4.075 1.00 92.94 122 LEU A N 1
ATOM 945 C CA . LEU A 1 122 ? 14.624 -4.551 -5.009 1.00 92.94 122 LEU A CA 1
ATOM 946 C C . LEU A 1 122 ? 14.083 -4.072 -6.359 1.00 92.94 122 LEU A C 1
ATOM 948 O O . LEU A 1 122 ? 14.501 -3.030 -6.859 1.00 92.94 122 LEU A O 1
ATOM 952 N N . TRP A 1 123 ? 13.093 -4.780 -6.901 1.00 91.38 123 TRP A N 1
ATOM 953 C CA . TRP A 1 123 ? 12.464 -4.406 -8.162 1.00 91.38 123 TRP A CA 1
ATOM 954 C C . TRP A 1 123 ? 11.802 -3.023 -8.094 1.00 91.38 123 TRP A C 1
ATOM 956 O O . TRP A 1 123 ? 11.970 -2.214 -9.006 1.00 91.38 123 TRP A O 1
ATOM 966 N N . LEU A 1 124 ? 11.097 -2.706 -7.003 1.00 92.19 124 LEU A N 1
ATOM 967 C CA . LEU A 1 124 ? 10.507 -1.381 -6.806 1.00 92.19 124 LEU A CA 1
ATOM 968 C C . LEU A 1 124 ? 11.570 -0.277 -6.771 1.00 92.19 124 LEU A C 1
ATOM 970 O O . LEU A 1 124 ? 11.364 0.781 -7.365 1.00 92.19 124 LEU A O 1
ATOM 974 N N . HIS A 1 125 ? 12.712 -0.512 -6.118 1.00 93.81 125 HIS A N 1
ATOM 975 C CA . HIS A 1 125 ? 13.825 0.440 -6.104 1.00 93.81 125 HIS A CA 1
ATOM 976 C C . HIS A 1 125 ? 14.401 0.669 -7.503 1.00 93.81 125 HIS A C 1
ATOM 978 O O . HIS A 1 125 ? 14.654 1.819 -7.872 1.00 93.81 125 HIS A O 1
ATOM 984 N N . GLU A 1 126 ? 14.563 -0.393 -8.297 1.00 91.75 126 GLU A N 1
ATOM 985 C CA . GLU A 1 126 ? 14.994 -0.292 -9.694 1.00 91.75 126 GLU A CA 1
ATOM 986 C C . GLU A 1 126 ? 14.016 0.568 -10.502 1.00 91.75 126 GLU A C 1
ATOM 988 O O . GLU A 1 126 ? 14.434 1.545 -11.125 1.00 91.75 126 GLU A O 1
ATOM 993 N N . GLN A 1 127 ? 12.711 0.274 -10.432 1.00 90.69 127 GLN A N 1
ATOM 994 C CA . GLN A 1 127 ? 11.694 1.027 -11.173 1.00 90.69 127 GLN A CA 1
ATOM 995 C C . GLN A 1 127 ? 11.635 2.495 -10.739 1.00 90.69 127 GLN A C 1
ATOM 997 O O . GLN A 1 127 ? 11.628 3.382 -11.589 1.00 90.69 127 GLN A O 1
ATOM 1002 N N . ALA A 1 128 ? 11.659 2.779 -9.436 1.00 90.56 128 ALA A N 1
ATOM 1003 C CA . ALA A 1 128 ? 11.669 4.150 -8.927 1.00 90.56 128 ALA A CA 1
ATOM 1004 C C . ALA A 1 128 ? 12.905 4.936 -9.403 1.00 90.56 128 ALA A C 1
ATOM 1006 O O . ALA A 1 128 ? 12.804 6.119 -9.726 1.00 90.56 128 ALA A O 1
ATOM 1007 N N . SER A 1 129 ? 14.061 4.276 -9.506 1.00 87.81 129 SER A N 1
ATOM 1008 C CA . SER A 1 129 ? 15.310 4.916 -9.934 1.00 87.81 129 SER A CA 1
ATOM 1009 C C . SER A 1 129 ? 15.329 5.250 -11.427 1.00 87.81 129 SER A C 1
ATOM 1011 O O . SER A 1 129 ? 15.993 6.208 -11.820 1.00 87.81 129 SER A O 1
ATOM 1013 N N . THR A 1 130 ? 14.580 4.522 -12.265 1.00 78.88 130 THR A N 1
ATOM 1014 C CA . THR A 1 130 ? 14.509 4.830 -13.706 1.00 78.88 130 THR A CA 1
ATOM 1015 C C . THR A 1 130 ? 13.909 6.208 -13.999 1.00 78.88 130 THR A C 1
ATOM 1017 O O . THR A 1 130 ? 14.347 6.864 -14.939 1.00 78.88 130 THR A O 1
ATOM 1020 N N . ALA A 1 131 ? 13.010 6.727 -13.151 1.00 63.22 131 ALA A N 1
ATOM 1021 C CA . ALA A 1 131 ? 12.510 8.102 -13.294 1.00 63.22 131 ALA A CA 1
ATOM 1022 C C . ALA A 1 131 ? 13.611 9.167 -13.191 1.00 63.22 131 ALA A C 1
ATOM 1024 O O . ALA A 1 131 ? 13.471 10.246 -13.763 1.00 63.22 131 ALA A O 1
ATOM 1025 N N . LEU A 1 132 ? 14.702 8.877 -12.477 1.00 57.41 132 LEU A N 1
ATOM 1026 C CA . LEU A 1 132 ? 15.806 9.816 -12.279 1.00 57.41 132 LEU A CA 1
ATOM 1027 C C . LEU A 1 132 ? 16.787 9.833 -13.460 1.00 57.41 132 LEU A C 1
ATOM 1029 O O . LEU A 1 132 ? 17.566 10.777 -13.584 1.00 57.41 132 LEU A O 1
ATOM 1033 N N . THR A 1 133 ? 16.771 8.815 -14.326 1.00 55.88 133 THR A N 1
ATOM 1034 C CA . THR A 1 133 ? 17.745 8.661 -15.419 1.00 55.88 133 THR A CA 1
ATOM 1035 C C . THR A 1 133 ? 17.199 9.020 -16.800 1.00 55.88 133 THR A C 1
ATOM 1037 O O . THR A 1 133 ? 17.979 9.477 -17.630 1.00 55.88 133 THR A O 1
ATOM 1040 N N . THR A 1 134 ? 15.891 8.910 -17.054 1.00 51.94 134 THR 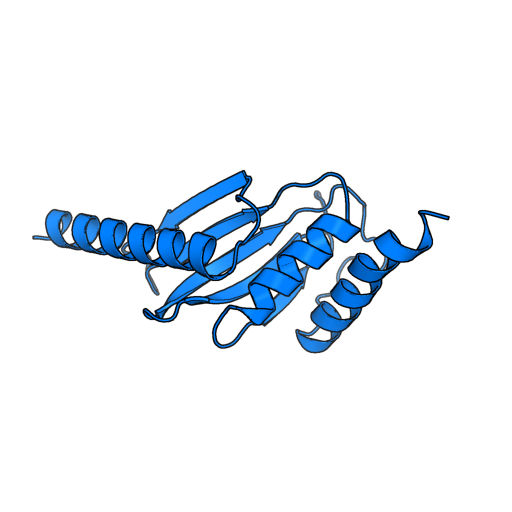A N 1
ATOM 1041 C CA . THR A 1 134 ? 15.260 9.321 -18.333 1.00 51.94 134 THR A CA 1
ATOM 1042 C C . THR A 1 134 ? 14.935 10.817 -18.447 1.00 51.94 134 THR A C 1
ATOM 1044 O O . THR A 1 134 ? 14.408 11.250 -19.465 1.00 51.94 134 THR A O 1
ATOM 1047 N N . GLY A 1 135 ? 15.245 11.620 -17.425 1.00 47.38 135 GLY A N 1
ATOM 1048 C CA . GLY A 1 135 ? 15.077 13.081 -17.430 1.00 47.38 135 GLY A CA 1
ATOM 1049 C C . GLY A 1 135 ? 16.307 13.878 -17.893 1.00 47.38 135 GLY A C 1
ATOM 1050 O O . GLY A 1 135 ? 16.431 15.041 -17.512 1.00 47.38 135 GLY A O 1
ATOM 1051 N N . ARG A 1 136 ? 17.236 13.265 -18.638 1.00 40.31 136 ARG A N 1
ATOM 1052 C CA . ARG A 1 136 ? 18.425 13.917 -19.212 1.00 40.31 136 ARG A CA 1
ATOM 1053 C C . ARG A 1 136 ? 18.430 13.854 -20.729 1.00 40.31 136 ARG A C 1
ATOM 1055 O O . ARG A 1 136 ? 18.124 12.766 -21.258 1.00 40.31 136 ARG A O 1
#

pLDDT: mean 84.72, std 12.91, range [40.31, 95.62]

Secondary structure (DSSP, 8-state):
-HHHHHHHHHHHHHHHHHHHHHHTTPPPPSEEEEE-S-SS--EEEEEE--S-HHHHHHHHHHHHHHSEEEEEEEE--BTTB--EEEEEEE-TT--EEEEEE--SS--GGGTT-BPPHHHHHHHHHHHHHHHHHTT-

Sequence (136 aa):
MSRTAITAALTRMTSALDQHLITYSLPTPHLITLSVGARSSDYARVMIHSESLPITAATLLHWANTLTNPQPRLLGETDDYTAKIQVHGRLPDHTEIQVCAHPEHHLDKFRGQALTPEQTLLWLHEQASTALTTGR

Organism: NCBI:txid103729

Foldseek 3Di:
DVVVVQVVVVVVVVVLVVCLCVVLVQPDFPDKDWDPPPPPATAIETEHDDQQLLVVLVRQLSVQVSFAPWWWKWAADDDDFATKTWIWGAGPVRHTYIYIYGHPDHPVVQHPHMDGSVRRNVVSVVSNCVVVVVPD

Radius of gyration: 15.96 Å; chains: 1; bounding box: 43×31×40 Å